Protein AF-A0A0F4VJK2-F1 (afdb_monomer_lite)

Organism: NCBI:txid556287

Foldseek 3Di:
DWPPWDDDPPWIKIHDPPDDPPDIDIGHDQVVCCVVPVVQWDADPVRDIDGNVCSVVVVVVVPPPDD

pLDDT: mean 87.68, std 12.0, range [52.62, 96.56]

InterPro domains:
  IPR030392 Intramolecular chaperone auto-processing domain [PF13884] (10-41)

Radius of gyration: 14.13 Å; chains: 1; bounding box: 44×19×28 Å

Structure (mmCIF, N/CA/C/O backbone):
data_AF-A0A0F4VJK2-F1
#
_en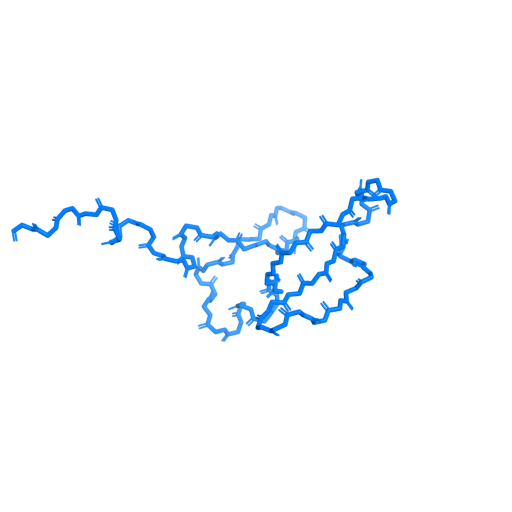try.id   AF-A0A0F4VJK2-F1
#
loop_
_atom_site.group_PDB
_atom_site.id
_atom_site.type_symbol
_atom_site.label_atom_id
_atom_site.label_alt_id
_atom_site.label_comp_id
_atom_site.label_asym_id
_atom_site.label_entity_id
_atom_site.label_seq_id
_atom_site.pdbx_PDB_ins_code
_atom_site.Cartn_x
_atom_site.Cartn_y
_atom_site.Cartn_z
_atom_site.occupancy
_atom_site.B_iso_or_equiv
_atom_site.auth_seq_id
_atom_site.auth_comp_id
_atom_site.auth_asym_id
_atom_site.auth_atom_id
_atom_site.pdbx_PDB_model_num
ATOM 1 N N . MET A 1 1 ? 11.579 -0.901 -0.516 1.00 84.62 1 MET A N 1
ATOM 2 C CA . MET A 1 1 ? 11.393 0.561 -0.699 1.00 84.62 1 MET A CA 1
ATOM 3 C C . MET A 1 1 ? 10.874 0.854 -2.104 1.00 84.62 1 MET A C 1
ATOM 5 O O . MET A 1 1 ? 11.225 0.106 -3.012 1.00 84.62 1 MET A O 1
ATOM 9 N N . LYS A 1 2 ? 10.027 1.875 -2.279 1.00 89.75 2 LYS A N 1
ATOM 10 C CA . LYS A 1 2 ? 9.494 2.286 -3.592 1.00 89.75 2 LYS A CA 1
ATOM 11 C C . LYS A 1 2 ? 10.500 3.172 -4.349 1.00 89.75 2 LYS A C 1
ATOM 13 O O . LYS A 1 2 ? 11.344 3.800 -3.718 1.00 89.75 2 LYS A O 1
ATOM 18 N N . ARG A 1 3 ? 10.420 3.194 -5.680 1.00 91.88 3 ARG A N 1
ATOM 19 C CA . ARG A 1 3 ? 11.250 3.973 -6.617 1.00 91.88 3 ARG A CA 1
ATOM 20 C C . ARG A 1 3 ? 10.391 4.542 -7.747 1.00 91.88 3 ARG A C 1
ATOM 22 O O . ARG A 1 3 ? 9.282 4.055 -7.966 1.00 91.88 3 ARG A O 1
ATOM 29 N N . ASP A 1 4 ? 10.943 5.532 -8.452 1.00 92.75 4 ASP A N 1
ATOM 30 C CA . ASP A 1 4 ? 10.346 6.185 -9.629 1.00 92.75 4 ASP A CA 1
ATOM 31 C C . ASP A 1 4 ? 8.906 6.657 -9.375 1.00 92.75 4 ASP A C 1
ATOM 33 O O . ASP A 1 4 ? 8.010 6.453 -10.191 1.00 92.75 4 ASP A O 1
ATOM 37 N N . ILE A 1 5 ? 8.687 7.239 -8.192 1.00 94.44 5 ILE A N 1
ATOM 38 C CA . ILE A 1 5 ? 7.365 7.622 -7.702 1.00 94.44 5 ILE A CA 1
ATOM 39 C C . ILE A 1 5 ? 6.880 8.850 -8.473 1.00 94.44 5 ILE A C 1
ATOM 41 O O . ILE A 1 5 ? 7.541 9.888 -8.464 1.00 94.44 5 ILE A O 1
ATOM 45 N N . LYS A 1 6 ? 5.717 8.739 -9.114 1.00 96.31 6 LYS A N 1
ATOM 46 C CA . LYS A 1 6 ? 5.061 9.824 -9.851 1.00 96.31 6 LYS A CA 1
AT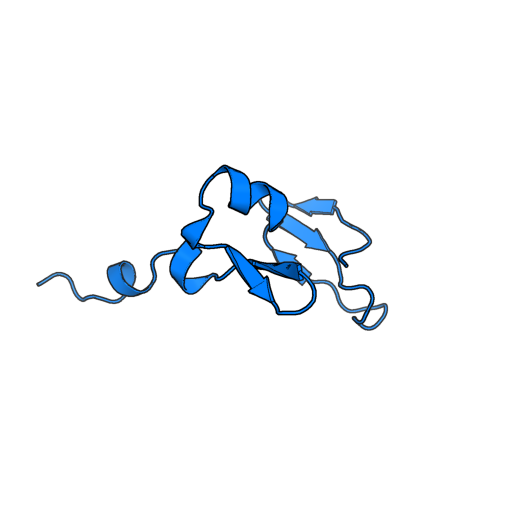OM 47 C C . LYS A 1 6 ? 3.582 9.892 -9.468 1.00 96.31 6 LYS A C 1
ATOM 49 O O . LYS A 1 6 ? 2.960 8.835 -9.365 1.00 96.31 6 LYS A O 1
ATOM 54 N N . PRO A 1 7 ? 3.001 11.082 -9.260 1.00 95.62 7 PRO A N 1
ATOM 55 C CA . PRO A 1 7 ? 1.564 11.205 -9.038 1.00 95.62 7 PRO A CA 1
ATOM 56 C C . PRO A 1 7 ? 0.785 10.853 -10.315 1.00 95.62 7 PRO A C 1
ATOM 58 O O . PRO A 1 7 ? 1.213 11.182 -11.422 1.00 95.62 7 PRO A O 1
ATOM 61 N N . VAL A 1 8 ? -0.359 10.189 -10.154 1.00 95.69 8 VAL A N 1
ATOM 62 C CA . VAL A 1 8 ? -1.324 9.864 -11.216 1.00 95.69 8 VAL A CA 1
ATOM 63 C C . VAL A 1 8 ? -2.727 10.057 -10.641 1.00 95.69 8 VAL A C 1
ATOM 65 O O . VAL A 1 8 ? -3.258 9.185 -9.948 1.00 95.69 8 VAL A O 1
ATOM 68 N N . GLY A 1 9 ? -3.314 11.232 -10.881 1.00 92.81 9 GLY A N 1
ATOM 69 C CA . GLY A 1 9 ? -4.533 11.656 -10.187 1.00 92.81 9 GLY A CA 1
ATOM 70 C C . GLY A 1 9 ? -4.317 11.680 -8.669 1.00 92.81 9 GLY A C 1
ATOM 71 O O . GLY A 1 9 ? -3.331 12.236 -8.198 1.00 92.81 9 GLY A O 1
ATOM 72 N N . ASN A 1 10 ? -5.205 11.021 -7.918 1.00 90.50 10 ASN A N 1
ATOM 73 C CA . ASN A 1 10 ? -5.110 10.885 -6.455 1.00 90.50 10 ASN A CA 1
ATOM 74 C C . ASN A 1 10 ? -4.271 9.672 -5.998 1.00 90.50 10 ASN A C 1
ATOM 76 O O . ASN A 1 10 ? -4.288 9.308 -4.823 1.00 90.50 10 ASN A O 1
ATOM 80 N N . LEU A 1 11 ? -3.591 8.997 -6.927 1.00 94.62 11 LEU A N 1
ATOM 81 C CA . LEU A 1 11 ? -2.750 7.831 -6.669 1.00 94.62 11 LEU A CA 1
ATOM 82 C C . LEU A 1 11 ? -1.311 8.115 -7.097 1.00 94.62 11 LEU A C 1
ATOM 84 O O . LEU A 1 11 ? -0.975 9.187 -7.598 1.00 94.62 11 LEU A O 1
ATOM 88 N N . TYR A 1 12 ? -0.457 7.114 -6.930 1.00 96.50 12 TYR A N 1
ATOM 89 C CA . TYR A 1 12 ? 0.924 7.152 -7.370 1.00 96.50 12 TYR A CA 1
ATOM 90 C C . TYR A 1 12 ? 1.236 5.970 -8.267 1.00 96.50 12 TYR A C 1
ATOM 92 O O . TYR A 1 12 ? 0.921 4.827 -7.933 1.00 96.50 12 TYR A O 1
ATOM 100 N N . GLN A 1 13 ? 1.956 6.242 -9.346 1.00 96.5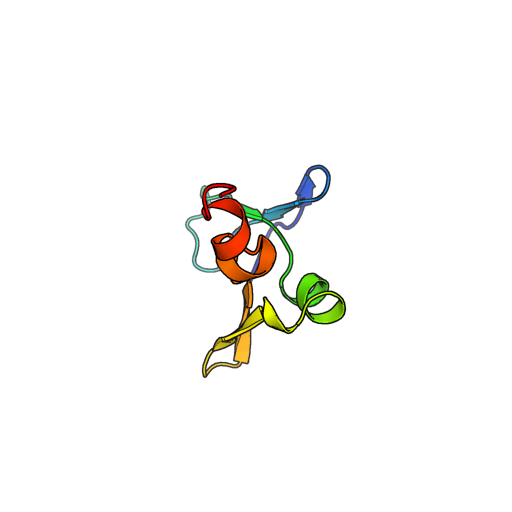6 13 GLN A N 1
ATOM 101 C CA . GLN A 1 13 ? 2.726 5.242 -10.056 1.00 96.56 13 GLN A CA 1
ATOM 102 C C . GLN A 1 13 ? 4.090 5.075 -9.392 1.00 96.56 13 GLN A C 1
ATOM 104 O O . GLN A 1 13 ? 4.752 6.055 -9.061 1.00 96.56 13 GLN A O 1
ATOM 109 N N . TYR A 1 14 ? 4.509 3.835 -9.172 1.00 95.31 14 TYR A N 1
ATOM 110 C CA . TYR A 1 14 ? 5.808 3.515 -8.589 1.00 95.31 14 TYR A CA 1
ATOM 111 C C . TYR A 1 14 ? 6.228 2.088 -8.945 1.00 95.31 14 TYR A C 1
ATOM 113 O O . TYR A 1 14 ? 5.452 1.302 -9.484 1.00 95.31 14 TYR A O 1
ATOM 121 N N . ARG A 1 15 ? 7.441 1.709 -8.547 1.00 94.81 15 ARG A N 1
ATOM 122 C CA . ARG A 1 15 ? 7.860 0.300 -8.469 1.00 94.81 15 ARG A CA 1
ATOM 123 C C . ARG A 1 15 ? 8.606 0.014 -7.178 1.00 94.81 15 ARG A C 1
ATOM 125 O O . ARG A 1 15 ? 9.169 0.929 -6.577 1.00 94.81 15 ARG A O 1
ATOM 132 N N . TYR A 1 16 ? 8.632 -1.230 -6.723 1.00 90.62 16 TYR A N 1
ATOM 133 C CA . TYR A 1 16 ? 9.510 -1.619 -5.622 1.00 90.62 16 TYR A CA 1
ATOM 134 C C . TYR A 1 16 ? 10.956 -1.779 -6.101 1.00 90.62 16 TYR A C 1
ATOM 136 O O . TYR A 1 16 ? 11.219 -2.096 -7.255 1.00 90.62 16 TYR A O 1
ATOM 144 N N . ALA A 1 17 ? 11.922 -1.586 -5.202 1.00 88.62 17 ALA A N 1
ATOM 145 C CA . ALA A 1 17 ? 13.336 -1.835 -5.490 1.00 88.62 17 ALA A CA 1
ATOM 146 C C . ALA A 1 17 ? 13.616 -3.286 -5.934 1.00 88.62 17 ALA A C 1
ATOM 148 O O . ALA A 1 17 ? 14.572 -3.513 -6.666 1.00 88.62 17 ALA A O 1
ATOM 149 N N . SER A 1 18 ? 12.779 -4.235 -5.506 1.00 89.94 18 SER A N 1
ATOM 150 C CA . SER A 1 18 ? 12.812 -5.645 -5.901 1.00 89.94 18 SER A CA 1
ATOM 151 C C . SER A 1 18 ? 12.009 -5.954 -7.170 1.00 89.94 18 SER A C 1
ATOM 153 O O . SER A 1 18 ? 12.069 -7.079 -7.654 1.00 89.94 18 SER A O 1
ATOM 155 N N . ASP A 1 19 ? 11.231 -5.003 -7.696 1.00 90.81 19 ASP A N 1
ATOM 156 C CA . ASP A 1 19 ? 10.465 -5.225 -8.921 1.00 90.81 19 ASP A CA 1
ATOM 157 C C . ASP A 1 19 ? 11.407 -5.218 -10.147 1.00 90.81 19 ASP A C 1
ATOM 159 O O . ASP A 1 19 ? 12.334 -4.396 -10.218 1.00 90.81 19 ASP A O 1
ATOM 163 N N . PRO A 1 20 ? 11.150 -6.068 -11.162 1.00 93.50 20 PRO A N 1
ATOM 164 C CA . PRO A 1 20 ? 11.816 -5.975 -12.458 1.00 93.50 20 PRO A CA 1
ATOM 165 C C . PRO A 1 20 ? 11.716 -4.563 -13.054 1.00 93.50 20 PRO A C 1
ATOM 167 O O . PRO A 1 20 ? 10.735 -3.851 -12.844 1.00 93.50 20 PRO A O 1
ATOM 170 N N . LYS A 1 21 ? 12.709 -4.150 -13.857 1.00 87.50 21 LYS A N 1
ATOM 171 C CA . LYS A 1 21 ? 12.806 -2.766 -14.378 1.00 87.50 21 LYS A CA 1
ATOM 172 C C . LYS A 1 21 ? 11.544 -2.272 -15.097 1.00 87.50 21 LYS A C 1
ATOM 174 O O . LYS A 1 21 ? 11.261 -1.080 -15.05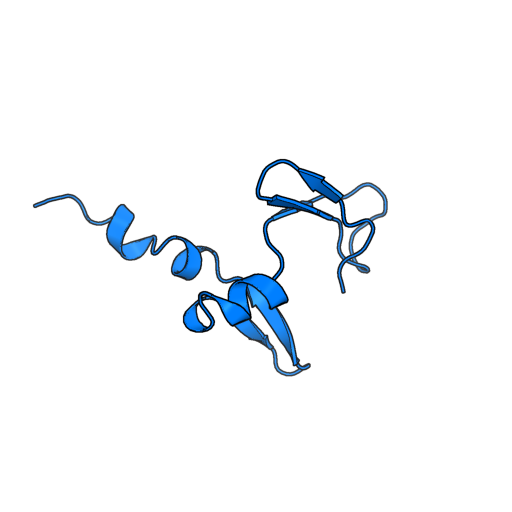7 1.00 87.50 21 LYS A O 1
ATOM 179 N N . ARG A 1 22 ? 10.811 -3.167 -15.764 1.00 90.69 22 ARG A N 1
ATOM 180 C CA . ARG A 1 22 ? 9.610 -2.836 -16.549 1.00 90.69 22 ARG A CA 1
ATOM 181 C C . ARG A 1 22 ? 8.301 -2.977 -15.767 1.00 90.69 22 ARG A C 1
ATOM 183 O O . ARG A 1 22 ? 7.248 -2.670 -16.310 1.00 90.69 22 ARG A O 1
ATOM 190 N N . THR A 1 23 ? 8.352 -3.403 -14.509 1.00 94.81 23 THR A N 1
ATOM 191 C CA . THR A 1 23 ? 7.159 -3.526 -13.672 1.00 94.81 23 THR A CA 1
ATOM 192 C C . THR A 1 23 ? 6.840 -2.173 -13.056 1.00 94.81 23 THR A C 1
ATOM 194 O O . THR A 1 23 ? 7.663 -1.587 -12.354 1.00 94.81 23 THR A O 1
ATOM 197 N N . GLN A 1 24 ? 5.640 -1.679 -13.334 1.00 94.00 24 GLN A N 1
ATOM 198 C CA . GLN A 1 24 ? 5.072 -0.480 -12.729 1.00 94.00 24 GLN A CA 1
ATOM 199 C C . GLN A 1 24 ? 3.813 -0.876 -11.963 1.00 94.00 24 GLN A C 1
ATOM 201 O O . GLN A 1 24 ? 3.102 -1.804 -12.347 1.00 94.00 24 GLN A O 1
ATOM 206 N N . ARG A 1 25 ? 3.553 -0.180 -10.863 1.00 94.69 25 ARG A N 1
ATOM 207 C CA . ARG A 1 25 ? 2.402 -0.386 -9.987 1.00 94.69 25 ARG A CA 1
ATOM 208 C C . ARG A 1 25 ? 1.709 0.946 -9.759 1.00 94.69 25 ARG A C 1
ATOM 210 O O . ARG A 1 25 ? 2.364 1.985 -9.768 1.00 94.69 25 ARG A O 1
ATOM 217 N N . ILE A 1 26 ? 0.409 0.893 -9.500 1.00 95.19 26 ILE A N 1
ATOM 218 C CA . ILE A 1 26 ? -0.400 2.041 -9.092 1.00 95.19 26 ILE A CA 1
ATOM 219 C C . ILE A 1 26 ? -0.877 1.805 -7.659 1.00 95.19 26 ILE A C 1
ATOM 221 O O . ILE A 1 26 ? -1.284 0.694 -7.319 1.00 95.19 26 ILE A O 1
ATOM 225 N N . GLY A 1 27 ? -0.818 2.825 -6.807 1.00 94.12 27 GLY A N 1
ATOM 226 C CA . GLY A 1 27 ? -1.354 2.731 -5.452 1.00 94.12 27 GLY A CA 1
ATOM 227 C C . GLY A 1 27 ? -1.059 3.944 -4.582 1.00 94.12 27 GLY A C 1
ATOM 228 O O . GLY A 1 27 ? -0.585 4.972 -5.054 1.00 94.12 27 GLY A O 1
ATOM 229 N N . VAL A 1 28 ? -1.325 3.803 -3.288 1.00 94.88 28 VAL A N 1
ATOM 230 C CA . VAL A 1 28 ? -1.148 4.862 -2.279 1.00 94.88 28 VAL A CA 1
ATOM 231 C C . VAL A 1 28 ? 0.208 4.775 -1.571 1.00 94.88 28 VAL A C 1
ATOM 233 O O . VAL A 1 28 ? 0.893 3.745 -1.630 1.00 94.88 28 VAL A O 1
ATOM 236 N N . MET A 1 29 ? 0.613 5.836 -0.870 1.00 93.94 29 MET A N 1
ATOM 237 C CA . MET A 1 29 ? 1.802 5.835 -0.009 1.00 93.94 29 MET A CA 1
ATOM 238 C C . MET A 1 29 ? 1.445 5.464 1.429 1.00 93.94 29 MET A C 1
ATOM 240 O O . MET A 1 29 ? 0.637 6.126 2.069 1.00 93.94 29 MET A O 1
ATOM 244 N N . ALA A 1 30 ? 2.083 4.418 1.962 1.00 93.75 30 ALA A N 1
ATOM 245 C CA . ALA A 1 30 ? 1.776 3.907 3.298 1.00 93.75 30 ALA A CA 1
ATOM 246 C C . ALA A 1 30 ? 2.017 4.953 4.395 1.00 93.75 30 ALA A C 1
ATOM 248 O O . ALA A 1 30 ? 1.223 5.058 5.320 1.00 93.75 30 ALA A O 1
ATOM 249 N N . GLN A 1 31 ? 3.063 5.772 4.263 1.00 92.12 31 GLN A N 1
ATOM 250 C CA . GLN A 1 31 ? 3.376 6.844 5.209 1.00 92.12 31 GLN A CA 1
ATOM 251 C C . GLN A 1 31 ? 2.301 7.936 5.239 1.00 92.12 31 GLN A C 1
ATOM 253 O O . GLN A 1 31 ? 2.074 8.534 6.287 1.00 92.12 31 GLN A O 1
ATOM 258 N N . GLU A 1 32 ? 1.656 8.206 4.102 1.00 94.00 32 GLU A N 1
ATOM 259 C CA . GLU A 1 32 ? 0.564 9.179 4.015 1.00 94.00 32 GLU A CA 1
ATOM 260 C C . GLU A 1 32 ? -0.708 8.601 4.628 1.00 94.00 32 GLU A C 1
ATOM 262 O O . GLU A 1 32 ? -1.316 9.235 5.487 1.00 94.00 32 GLU A O 1
ATOM 267 N N . ILE A 1 33 ? -1.050 7.357 4.274 1.00 94.88 33 ILE A N 1
ATOM 268 C CA . ILE A 1 33 ? -2.198 6.658 4.862 1.00 94.88 33 ILE A CA 1
ATOM 269 C C . ILE A 1 33 ? -2.033 6.511 6.373 1.00 94.88 33 ILE A C 1
ATOM 271 O O . ILE A 1 33 ? -2.989 6.748 7.094 1.00 94.88 33 ILE A O 1
ATOM 275 N N . ASN A 1 34 ? -0.830 6.236 6.882 1.00 94.94 34 ASN A N 1
ATOM 276 C CA . ASN A 1 34 ? -0.588 6.087 8.319 1.00 94.94 34 ASN A CA 1
ATOM 277 C C . ASN A 1 34 ? -0.949 7.343 9.133 1.00 94.94 34 ASN A C 1
ATOM 279 O O . ASN A 1 34 ? -1.252 7.237 10.316 1.00 94.94 34 ASN A O 1
ATOM 283 N N . LYS A 1 35 ? -0.918 8.532 8.519 1.00 95.25 35 LYS A N 1
ATOM 284 C CA . LYS A 1 35 ? -1.312 9.788 9.179 1.00 95.25 35 LYS A CA 1
ATOM 285 C C . LYS A 1 35 ? -2.830 9.974 9.244 1.00 95.25 35 LYS A C 1
ATOM 287 O O . LYS A 1 35 ? -3.304 10.703 10.104 1.00 95.25 35 LYS A O 1
ATOM 292 N N . ILE A 1 36 ? -3.571 9.360 8.321 1.00 93.62 36 ILE A N 1
ATOM 293 C CA . ILE A 1 36 ? -5.014 9.578 8.126 1.00 93.62 36 ILE A CA 1
ATOM 294 C C . ILE A 1 36 ? -5.827 8.390 8.657 1.00 93.62 36 ILE A C 1
ATOM 296 O O . ILE A 1 36 ? -6.860 8.571 9.292 1.00 93.62 36 ILE A O 1
ATOM 300 N N . ARG A 1 37 ? -5.368 7.172 8.366 1.00 92.44 37 ARG A N 1
ATOM 301 C CA . ARG A 1 37 ? -6.009 5.890 8.666 1.00 92.44 37 ARG A CA 1
ATOM 302 C C . ARG A 1 37 ? -4.950 4.848 9.079 1.00 92.44 37 ARG A C 1
ATOM 304 O O . ARG A 1 37 ? -4.627 3.953 8.291 1.00 92.44 37 ARG A O 1
ATOM 311 N N . PRO A 1 38 ? -4.341 4.995 10.271 1.00 94.50 38 PRO A N 1
ATOM 312 C CA . PRO A 1 38 ? -3.266 4.115 10.741 1.00 94.50 38 PRO A CA 1
ATOM 313 C C . PRO A 1 38 ? -3.691 2.647 10.880 1.00 94.50 38 PRO A C 1
ATOM 315 O O . PRO A 1 38 ? -2.869 1.756 10.698 1.00 94.50 38 PRO A O 1
ATOM 318 N N . ASP A 1 39 ? -4.971 2.383 11.134 1.00 93.94 39 ASP A N 1
ATOM 319 C CA . ASP A 1 39 ? -5.574 1.046 11.180 1.00 93.94 39 ASP A CA 1
ATOM 320 C C . ASP A 1 39 ? -5.478 0.287 9.846 1.00 93.94 39 ASP A C 1
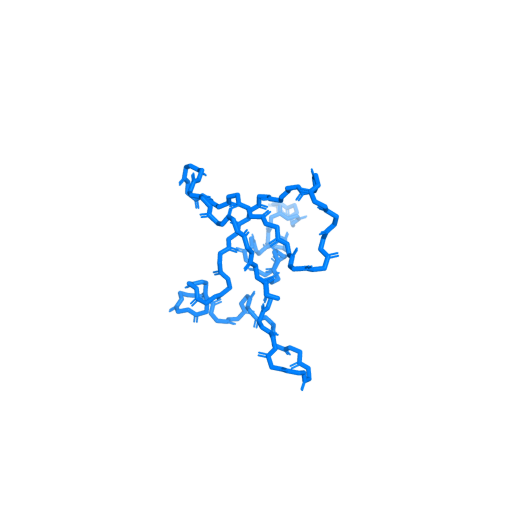ATOM 322 O O . ASP A 1 39 ? -5.431 -0.938 9.845 1.00 93.94 39 ASP A O 1
ATOM 326 N N . ALA A 1 40 ? -5.380 0.992 8.713 1.00 94.75 40 ALA A N 1
ATOM 327 C CA . ALA A 1 40 ? -5.189 0.384 7.395 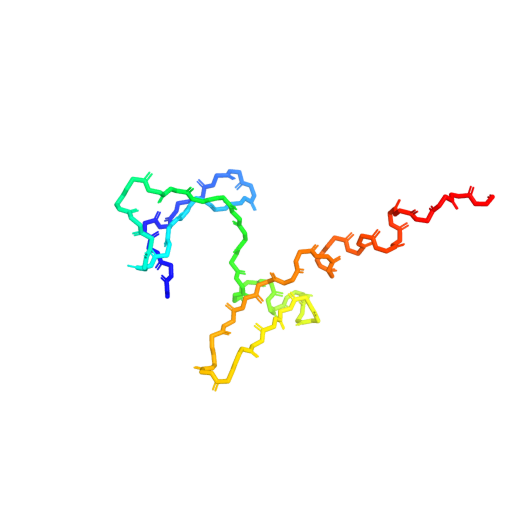1.00 94.75 40 ALA A CA 1
ATOM 328 C C . ALA A 1 40 ? -3.707 0.176 7.023 1.00 94.75 40 ALA A C 1
ATOM 330 O O . ALA A 1 40 ? -3.401 -0.187 5.884 1.00 94.75 40 ALA A O 1
ATOM 331 N N . VAL A 1 41 ? -2.766 0.432 7.939 1.00 95.56 41 VAL A N 1
ATOM 332 C CA . VAL A 1 41 ? -1.328 0.274 7.695 1.00 95.56 41 VAL A CA 1
ATOM 333 C C . VAL A 1 41 ? -0.769 -0.860 8.538 1.00 95.56 41 VAL A C 1
ATOM 335 O O . VAL A 1 41 ? -0.780 -0.828 9.763 1.00 95.56 41 VAL A O 1
ATOM 338 N N . VAL A 1 42 ? -0.193 -1.848 7.860 1.00 93.81 42 VAL A N 1
ATOM 339 C CA . VAL A 1 42 ? 0.462 -2.993 8.489 1.00 93.81 42 VAL A CA 1
ATOM 340 C C . VAL A 1 42 ? 1.970 -2.788 8.448 1.00 93.81 42 VAL A C 1
ATOM 342 O O . VAL A 1 42 ? 2.545 -2.442 7.412 1.00 93.81 42 VAL A O 1
ATOM 345 N N . LYS A 1 43 ? 2.628 -3.023 9.582 1.00 93.88 43 LYS A N 1
ATOM 346 C CA . LYS A 1 43 ? 4.086 -2.994 9.712 1.00 93.88 43 LYS A CA 1
ATOM 347 C C . LYS A 1 43 ? 4.596 -4.423 9.876 1.00 93.88 43 LYS A C 1
ATOM 349 O O . LYS A 1 43 ? 4.121 -5.144 10.747 1.00 93.88 43 LYS A O 1
ATOM 354 N N . ASN A 1 44 ? 5.545 -4.840 9.042 1.00 87.25 44 ASN A N 1
ATOM 355 C CA . ASN A 1 44 ? 6.157 -6.164 9.178 1.00 87.25 44 ASN A CA 1
ATOM 356 C C . ASN A 1 44 ? 7.263 -6.177 10.256 1.00 87.25 44 ASN A C 1
ATOM 358 O O . ASN A 1 44 ? 7.635 -5.133 10.796 1.00 87.25 44 ASN A O 1
ATOM 362 N N . SER A 1 45 ? 7.829 -7.355 10.537 1.00 90.62 45 SER A N 1
ATOM 363 C CA . SER A 1 45 ? 8.912 -7.542 11.521 1.00 90.62 45 SER A CA 1
ATOM 364 C C . SER A 1 45 ? 10.191 -6.751 11.211 1.00 90.62 45 SER A C 1
ATOM 366 O O . SER A 1 45 ? 10.964 -6.458 12.115 1.00 90.62 45 SER A O 1
ATOM 368 N N . GLN A 1 46 ? 10.398 -6.355 9.952 1.00 87.62 46 GLN A N 1
ATOM 369 C CA . GLN A 1 46 ? 11.517 -5.513 9.508 1.00 87.62 46 GLN A CA 1
ATOM 370 C C . GLN A 1 46 ? 11.197 -4.010 9.562 1.00 87.62 46 GLN A C 1
ATOM 372 O O . GLN A 1 46 ? 11.994 -3.176 9.139 1.00 87.62 46 GLN A O 1
ATOM 377 N N . GLY A 1 47 ? 10.009 -3.645 10.040 1.00 87.38 47 GLY A N 1
ATOM 378 C CA . GLY A 1 47 ? 9.562 -2.268 10.163 1.00 87.38 47 GLY A CA 1
ATOM 379 C C . GLY A 1 47 ? 9.081 -1.606 8.871 1.00 87.38 47 GLY A C 1
ATOM 380 O O . GLY A 1 47 ? 8.801 -0.406 8.882 1.00 87.38 47 GLY A O 1
ATOM 381 N N . LEU A 1 48 ? 8.935 -2.362 7.781 1.00 88.12 48 LEU A N 1
ATOM 382 C CA . LEU A 1 48 ? 8.381 -1.863 6.525 1.00 88.12 48 LEU A CA 1
ATOM 383 C C . LEU A 1 48 ? 6.862 -1.733 6.628 1.00 88.12 48 LEU A C 1
ATOM 385 O O . LEU A 1 48 ? 6.168 -2.675 7.010 1.00 88.12 48 LEU A O 1
ATOM 389 N N . GLN A 1 49 ? 6.357 -0.565 6.238 1.00 91.81 49 GLN A N 1
ATOM 390 C CA . GLN A 1 49 ? 4.930 -0.264 6.200 1.00 91.81 49 GLN A CA 1
ATOM 391 C C . GLN A 1 49 ? 4.323 -0.640 4.845 1.00 91.81 49 GLN A C 1
ATOM 393 O O . GLN A 1 49 ? 4.870 -0.307 3.788 1.00 91.81 49 GLN A O 1
ATOM 398 N N . SER A 1 50 ? 3.172 -1.301 4.890 1.00 91.69 50 SER A N 1
ATOM 399 C CA . SER A 1 50 ? 2.332 -1.649 3.743 1.00 91.69 50 SER A CA 1
ATOM 400 C C . SER A 1 50 ? 0.882 -1.274 4.038 1.00 91.69 50 SER A C 1
ATOM 402 O O . SER A 1 50 ? 0.500 -1.156 5.197 1.00 91.69 50 SER A O 1
ATOM 404 N N . VAL A 1 51 ? 0.081 -1.065 2.997 1.00 93.88 51 VAL A N 1
ATOM 405 C CA . VAL A 1 51 ? -1.336 -0.712 3.146 1.00 93.88 51 VAL A CA 1
ATOM 406 C C . VAL A 1 51 ? -2.190 -1.956 2.959 1.00 93.88 51 VAL A C 1
ATOM 408 O O . VAL A 1 51 ? -2.050 -2.648 1.949 1.00 93.88 51 VAL A O 1
ATOM 411 N N . ASP A 1 52 ? -3.074 -2.211 3.916 1.00 92.88 52 ASP A N 1
ATOM 412 C CA . ASP A 1 52 ? -4.154 -3.178 3.782 1.00 92.88 52 ASP A CA 1
ATOM 413 C C . ASP A 1 52 ? -5.318 -2.513 3.037 1.00 92.88 52 ASP A C 1
ATOM 415 O O . ASP A 1 52 ? -6.020 -1.648 3.564 1.00 92.88 52 ASP A O 1
ATOM 419 N N . TYR A 1 53 ? -5.510 -2.897 1.775 1.00 90.19 53 TYR A N 1
ATOM 420 C CA . TYR A 1 53 ? -6.566 -2.329 0.940 1.00 90.19 53 TYR A CA 1
ATOM 421 C C . TYR A 1 53 ? -7.977 -2.771 1.355 1.00 90.19 53 TYR A C 1
ATOM 423 O O . TYR A 1 53 ? -8.933 -2.040 1.092 1.00 90.19 53 TYR A O 1
ATOM 431 N N . GLY A 1 54 ? -8.124 -3.916 2.029 1.00 90.50 54 GLY A N 1
ATOM 432 C CA . GLY A 1 54 ? -9.408 -4.365 2.567 1.00 90.50 54 GLY A CA 1
ATOM 433 C C . GLY A 1 54 ? -9.882 -3.445 3.690 1.00 90.50 54 GLY A C 1
ATOM 434 O O . GLY A 1 54 ? -11.023 -2.978 3.668 1.00 90.50 54 GLY A O 1
ATOM 435 N N . LEU A 1 55 ? -8.980 -3.097 4.611 1.00 90.31 55 LEU A N 1
ATOM 436 C CA . LEU A 1 55 ? -9.241 -2.119 5.675 1.00 90.31 55 LEU A CA 1
ATOM 437 C C . LEU A 1 55 ? -9.352 -0.687 5.130 1.00 90.31 55 LEU A C 1
ATOM 439 O O . LEU A 1 55 ? -10.238 0.072 5.536 1.00 90.31 55 LEU A O 1
ATOM 443 N N . LEU A 1 56 ? -8.523 -0.318 4.145 1.00 90.12 56 LEU A N 1
ATOM 444 C CA . LEU A 1 56 ? -8.586 1.007 3.518 1.00 90.12 56 LEU A CA 1
ATOM 445 C C . LEU A 1 56 ? -9.926 1.265 2.814 1.00 90.12 56 LEU A C 1
ATOM 447 O O . LEU A 1 56 ? -10.416 2.394 2.825 1.00 90.12 56 LEU A O 1
ATOM 451 N N . PHE A 1 57 ? -10.547 0.249 2.222 1.00 86.50 57 PHE A N 1
ATOM 452 C CA . PHE A 1 57 ? -11.861 0.399 1.589 1.00 86.50 57 PHE A CA 1
ATOM 453 C C . PHE A 1 57 ? -13.009 -0.171 2.421 1.00 86.50 57 PHE A C 1
ATOM 455 O O . PHE A 1 57 ? -14.158 -0.076 2.005 1.00 86.50 57 PHE A O 1
ATOM 462 N N . ASN A 1 58 ? -12.726 -0.703 3.614 1.00 76.12 58 ASN A N 1
ATOM 463 C CA . ASN A 1 58 ? -13.702 -1.348 4.489 1.00 76.12 58 ASN A CA 1
ATOM 464 C C . ASN A 1 58 ? -14.602 -2.332 3.719 1.00 76.12 58 ASN A C 1
ATOM 466 O O . ASN A 1 58 ? -15.835 -2.260 3.772 1.00 76.12 58 ASN A O 1
ATOM 470 N N . THR A 1 59 ? -13.979 -3.225 2.946 1.00 64.62 59 THR A N 1
ATOM 471 C CA . THR A 1 59 ? -14.670 -4.099 1.982 1.00 64.62 59 THR A CA 1
ATOM 472 C C . THR A 1 59 ? -15.720 -4.999 2.639 1.00 64.62 59 THR A C 1
ATOM 474 O O . THR A 1 59 ? -16.712 -5.346 2.002 1.00 64.62 59 THR A O 1
ATOM 477 N N . SER A 1 60 ? -15.575 -5.294 3.934 1.00 60.75 60 SER A N 1
ATOM 478 C CA . SER A 1 60 ? -16.561 -6.014 4.752 1.00 60.75 60 SER A CA 1
ATOM 479 C C . SER A 1 60 ? -17.919 -5.300 4.841 1.00 60.75 60 SER A C 1
ATOM 481 O O . SER A 1 60 ? -18.960 -5.956 4.879 1.00 60.75 60 SER A O 1
ATOM 483 N N . LYS A 1 61 ? -17.940 -3.957 4.831 1.00 56.47 61 LYS A N 1
ATOM 484 C CA . LYS A 1 61 ? -19.190 -3.172 4.794 1.00 56.47 61 LYS A CA 1
ATOM 485 C C . LYS A 1 61 ? -19.776 -3.047 3.388 1.00 56.47 61 LYS A C 1
ATOM 487 O O . LYS A 1 61 ? -20.982 -2.884 3.262 1.00 56.47 61 LYS A O 1
ATOM 492 N N . ILE A 1 62 ? -18.943 -3.117 2.349 1.00 58.59 62 ILE A N 1
ATOM 493 C CA . ILE A 1 62 ? -19.370 -2.971 0.947 1.00 58.59 62 ILE A CA 1
ATOM 494 C C . ILE A 1 62 ? -20.014 -4.265 0.425 1.00 58.59 62 ILE A C 1
ATOM 496 O O . ILE A 1 62 ? -20.957 -4.205 -0.356 1.00 58.59 62 ILE A O 1
ATOM 500 N N . LEU A 1 63 ? -19.532 -5.427 0.877 1.00 59.88 63 LEU A N 1
ATOM 501 C CA . LEU A 1 63 ? -20.018 -6.745 0.447 1.00 59.88 63 LEU A CA 1
ATOM 502 C C . LEU A 1 63 ? -21.160 -7.306 1.308 1.00 59.88 63 LEU A C 1
ATOM 504 O O . LEU A 1 63 ? -21.663 -8.389 1.017 1.00 59.88 63 LEU A O 1
ATOM 508 N N . SER A 1 64 ? -21.588 -6.594 2.354 1.00 58.69 64 SER A N 1
ATOM 509 C CA . SER A 1 64 ? -22.800 -6.967 3.086 1.00 58.69 64 SER A CA 1
ATOM 510 C C . SER A 1 64 ? -24.018 -6.571 2.241 1.00 58.69 64 SER A C 1
ATOM 512 O O . SER A 1 64 ? -24.187 -5.375 1.983 1.00 58.69 64 SER A O 1
ATOM 514 N N . PRO A 1 65 ? -24.870 -7.515 1.788 1.00 57.22 65 PRO A N 1
ATOM 515 C CA . PRO A 1 65 ? -26.105 -7.146 1.113 1.00 57.22 65 PRO A CA 1
ATOM 516 C C . PRO A 1 65 ? -26.916 -6.275 2.073 1.00 57.22 65 PRO A C 1
ATOM 518 O O . PRO A 1 65 ? -27.075 -6.615 3.248 1.00 57.22 65 PRO A O 1
ATOM 521 N N . ARG A 1 66 ? -27.382 -5.117 1.590 1.00 57.84 66 ARG A N 1
ATOM 522 C CA . ARG A 1 66 ? -28.373 -4.322 2.321 1.00 57.84 66 ARG A CA 1
ATOM 523 C C . ARG A 1 66 ? -29.554 -5.254 2.604 1.00 57.84 66 ARG A C 1
ATOM 525 O O . ARG A 1 66 ? -30.143 -5.768 1.657 1.00 57.84 66 ARG A O 1
ATOM 532 N N . LYS A 1 67 ? -29.788 -5.536 3.888 1.00 52.62 67 LYS A N 1
ATOM 533 C CA . LYS A 1 67 ? -30.971 -6.254 4.365 1.00 52.62 67 LYS A CA 1
ATOM 534 C C . LYS A 1 67 ? -32.236 -5.505 3.972 1.00 52.62 67 LYS A C 1
ATOM 536 O O . LYS A 1 67 ? -32.180 -4.254 3.977 1.00 52.62 67 LYS A O 1
#

Secondary structure (DSSP, 8-state):
-EEEEEEETTEEEEEETTS-TT--EEE--HHHHHHH-GGGEEE-TT--EEE-HHHHHTHHHHSS---

Sequence (67 aa):
MKRDIKPVGNLYQYRYASDPKRTQRIGVMAQEINKIRPDAVVKNSQGLQSVDYGLLFNTSKILSPRK